Protein AF-A0A966QA38-F1 (afdb_monomer)

Sequence (176 aa):
MSTPSLAEELRQRSDDELRILFTLRPDLISPVPADISSLAARAASSPSLLRAIETLNFWQFQVLISCASLNEPFTKKDVLSATNNDAAPVIDSLISLALIYRDGKKLRLPRILRDVVGDNEKLMATLAPHPPALQGNAVKQSDVDRAAIASISDLLRWIEELLNFWSEETPIAIQS

Solvent-accessible surface area (backbone atoms only — not comparable to full-atom values): 10429 Å² total; per-residue (Å²): 132,84,76,87,44,63,38,59,38,62,69,70,51,51,73,65,56,50,51,50,25,44,70,78,39,58,71,63,54,65,70,73,56,90,45,60,60,53,39,33,55,49,54,52,29,68,75,48,42,50,56,54,56,72,72,46,52,72,67,55,47,50,54,50,51,56,52,59,73,49,71,84,73,38,40,74,68,58,48,35,72,75,69,40,79,81,45,59,69,45,53,54,52,36,37,49,67,62,60,32,43,61,54,84,89,29,36,42,64,47,72,56,54,45,59,59,45,61,68,43,53,65,52,47,74,73,60,59,84,67,77,75,77,85,86,68,82,87,74,54,66,70,59,54,52,51,52,48,52,51,55,52,53,50,51,52,50,55,50,50,53,51,52,51,48,45,68,77,44,72,51,75,89,73,74,115

pLDDT: mean 85.62, std 10.69, range [42.56, 96.69]

Structure (mmCIF, N/CA/C/O backbone):
data_AF-A0A966QA38-F1
#
_entry.id   AF-A0A966QA38-F1
#
loop_
_atom_site.group_PDB
_atom_site.id
_atom_site.type_symbol
_atom_site.label_atom_id
_atom_site.label_alt_id
_atom_site.label_comp_id
_atom_site.label_asym_id
_atom_site.label_entity_id
_atom_site.label_seq_id
_atom_site.pdbx_PDB_ins_code
_atom_site.Cartn_x
_atom_site.Cartn_y
_atom_site.Cartn_z
_atom_site.occupancy
_atom_site.B_iso_or_equiv
_atom_site.auth_seq_id
_atom_site.auth_comp_id
_atom_site.auth_asym_id
_atom_site.auth_atom_id
_atom_site.pdbx_PDB_model_num
ATOM 1 N N . MET A 1 1 ? -5.439 17.185 23.616 1.00 42.56 1 MET A N 1
ATOM 2 C CA . MET A 1 1 ? -5.061 17.082 22.191 1.00 42.56 1 MET A CA 1
ATOM 3 C C . MET A 1 1 ? -4.887 15.609 21.886 1.00 42.56 1 MET A C 1
ATOM 5 O O . MET A 1 1 ? -3.919 15.029 22.361 1.00 42.56 1 MET A O 1
ATOM 9 N N . SER A 1 2 ? -5.862 14.982 21.227 1.00 49.78 2 SER A N 1
ATOM 10 C CA . SER A 1 2 ? -5.762 13.567 20.855 1.00 49.78 2 SER A CA 1
ATOM 11 C C . SER A 1 2 ? -4.580 13.394 19.908 1.00 49.78 2 SER A C 1
ATOM 13 O O . SER A 1 2 ? -4.457 14.131 18.931 1.00 49.78 2 SER A O 1
ATOM 15 N N . THR A 1 3 ? -3.676 12.476 20.229 1.00 67.44 3 THR A N 1
ATOM 16 C CA . THR A 1 3 ? -2.582 12.116 19.333 1.00 67.44 3 THR A CA 1
ATOM 17 C C . THR A 1 3 ? -3.178 11.518 18.055 1.00 67.44 3 THR A C 1
ATOM 19 O O . THR A 1 3 ? -4.053 10.651 18.141 1.00 67.44 3 THR A O 1
ATOM 22 N N . PRO A 1 4 ? -2.761 11.978 16.863 1.00 77.88 4 PRO A N 1
ATOM 23 C CA . PRO A 1 4 ? -3.295 11.457 15.614 1.00 77.88 4 PRO A CA 1
ATOM 24 C C . PRO A 1 4 ? -2.906 9.986 15.479 1.00 77.88 4 PRO A C 1
ATOM 26 O O . PRO A 1 4 ? -1.725 9.637 15.417 1.00 77.88 4 PRO A O 1
ATOM 29 N N . SER A 1 5 ? -3.913 9.117 15.476 1.00 87.69 5 SER A N 1
ATOM 30 C CA . SER A 1 5 ? -3.747 7.666 15.475 1.00 87.69 5 SER A CA 1
ATOM 31 C C . SER A 1 5 ? -4.538 7.041 14.335 1.00 87.69 5 SER A C 1
ATOM 33 O O . SER A 1 5 ? -5.567 7.573 13.921 1.00 87.69 5 SER A O 1
ATOM 35 N N . LEU A 1 6 ? -4.084 5.877 13.870 1.00 89.19 6 LEU A N 1
ATOM 36 C CA . LEU A 1 6 ? -4.787 5.106 12.845 1.00 89.19 6 LEU A CA 1
ATOM 37 C C . LEU A 1 6 ? -6.237 4.797 13.254 1.00 89.19 6 LEU A C 1
ATOM 39 O O . LEU A 1 6 ? -7.135 4.852 12.425 1.00 89.19 6 LEU A O 1
ATOM 43 N N . ALA A 1 7 ? -6.484 4.532 14.540 1.00 92.06 7 ALA A N 1
ATOM 44 C CA . ALA A 1 7 ? -7.832 4.279 15.048 1.00 92.06 7 ALA A CA 1
ATOM 45 C C . ALA A 1 7 ? -8.765 5.488 14.890 1.00 92.06 7 ALA A C 1
ATOM 47 O O . ALA A 1 7 ? -9.957 5.312 14.663 1.00 92.06 7 ALA A O 1
ATOM 48 N N . GLU A 1 8 ? -8.237 6.708 15.010 1.00 91.00 8 GLU A N 1
ATOM 49 C CA . GLU A 1 8 ? -9.029 7.923 14.823 1.00 91.00 8 GLU A CA 1
ATOM 50 C C . GLU A 1 8 ? -9.365 8.160 13.353 1.00 91.00 8 GLU A C 1
ATOM 52 O O . GLU A 1 8 ? -10.490 8.523 13.031 1.00 91.00 8 GLU A O 1
ATOM 57 N N . GLU A 1 9 ? -8.422 7.888 12.454 1.00 92.31 9 GLU A N 1
ATOM 58 C CA . GLU A 1 9 ? -8.673 7.998 11.020 1.00 92.31 9 GLU A CA 1
ATOM 59 C C . GLU A 1 9 ? -9.684 6.953 10.537 1.00 92.31 9 GLU A C 1
ATOM 61 O O . GLU A 1 9 ? -10.635 7.304 9.842 1.00 92.31 9 GLU A O 1
ATOM 66 N N . LEU A 1 10 ? -9.556 5.698 10.984 1.00 92.19 10 LEU A N 1
ATOM 67 C CA . LEU A 1 10 ? -10.504 4.636 10.642 1.00 92.19 10 LEU A CA 1
ATOM 68 C C . LEU A 1 10 ? -11.918 4.923 11.165 1.00 92.19 10 LEU A C 1
ATOM 70 O O . LEU A 1 10 ? -12.884 4.525 10.524 1.00 92.19 10 LEU A O 1
ATOM 74 N N . ARG A 1 11 ? -12.054 5.634 12.295 1.00 92.06 11 ARG A N 1
ATOM 75 C CA . ARG A 1 11 ? -13.356 6.099 12.806 1.00 92.06 11 ARG A CA 1
ATOM 76 C C . ARG A 1 11 ? -14.009 7.153 11.911 1.00 92.06 11 ARG A C 1
ATOM 78 O O . ARG A 1 11 ? -15.225 7.294 11.950 1.00 92.06 11 ARG A O 1
ATOM 85 N N . GLN A 1 12 ? -13.213 7.913 11.164 1.00 91.75 12 GLN A N 1
ATOM 86 C CA . GLN A 1 12 ? -13.689 8.984 10.286 1.00 91.75 12 GLN A CA 1
ATOM 87 C C . GLN A 1 12 ? -13.980 8.501 8.859 1.00 91.75 12 GLN A C 1
ATOM 89 O O . GLN A 1 12 ? -14.544 9.262 8.072 1.00 91.75 12 GLN A O 1
ATOM 94 N N . ARG A 1 13 ? -13.601 7.262 8.518 1.00 92.56 13 ARG A N 1
ATOM 95 C CA . ARG A 1 13 ? -13.897 6.657 7.215 1.00 92.56 13 ARG A CA 1
ATOM 96 C C . ARG A 1 13 ? -15.382 6.365 7.056 1.00 92.56 13 ARG A C 1
ATOM 98 O O . ARG A 1 13 ? -16.065 6.033 8.022 1.00 92.56 13 ARG A O 1
ATOM 105 N N . SER A 1 14 ? -15.866 6.447 5.821 1.00 93.94 14 SER A N 1
ATOM 106 C CA . SER A 1 14 ? -17.226 6.013 5.490 1.00 93.94 14 SER A CA 1
ATOM 107 C C . SER A 1 14 ? -17.342 4.486 5.426 1.00 93.94 14 SER A C 1
ATOM 109 O O . SER A 1 14 ? -16.349 3.778 5.237 1.00 93.94 14 SER A O 1
ATOM 111 N N . ASP A 1 15 ? -18.570 3.972 5.504 1.00 94.06 15 ASP A N 1
ATOM 112 C CA . ASP A 1 15 ? -18.851 2.536 5.363 1.00 94.06 15 ASP A CA 1
ATOM 113 C C . ASP A 1 15 ? -18.335 1.969 4.029 1.00 94.06 15 ASP A C 1
ATOM 115 O O . ASP A 1 15 ? -17.823 0.850 3.980 1.00 94.06 15 ASP A O 1
ATOM 119 N N . ASP A 1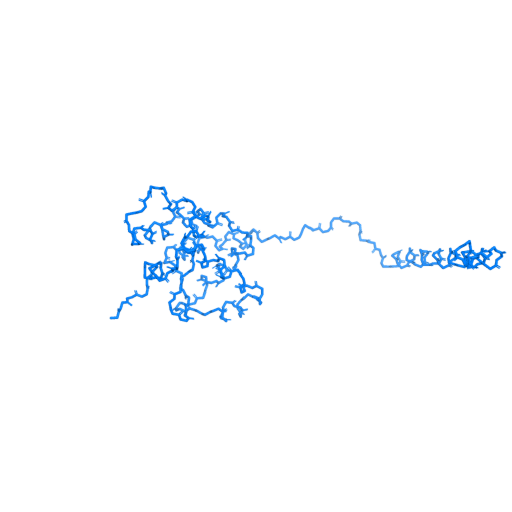 16 ? -18.394 2.755 2.950 1.00 94.94 16 ASP A N 1
ATOM 120 C CA . ASP A 1 16 ? -17.830 2.377 1.652 1.00 94.94 16 ASP A CA 1
ATOM 121 C C . ASP A 1 16 ? -16.301 2.300 1.671 1.00 94.94 16 ASP A C 1
ATOM 123 O O . ASP A 1 16 ? -15.727 1.354 1.126 1.00 94.94 16 ASP A O 1
ATOM 127 N N . GLU A 1 17 ? -15.625 3.255 2.316 1.00 93.56 17 GLU A N 1
ATOM 128 C CA . GLU A 1 17 ? -14.167 3.221 2.478 1.00 93.56 17 GLU A CA 1
ATOM 129 C C . GLU A 1 17 ? -13.732 2.017 3.332 1.00 93.56 17 GLU A C 1
ATOM 131 O O . GLU A 1 17 ? -12.726 1.374 3.022 1.00 93.56 17 GLU A O 1
ATOM 136 N N . LEU A 1 18 ? -14.501 1.661 4.367 1.00 93.69 18 LEU A N 1
ATOM 137 C CA . LEU A 1 18 ? -14.253 0.472 5.190 1.00 93.69 18 LEU A CA 1
ATOM 138 C C . LEU A 1 18 ? -14.518 -0.829 4.422 1.00 93.69 18 LEU A C 1
ATOM 140 O O . LEU A 1 18 ? -13.735 -1.776 4.514 1.00 93.69 18 LEU A O 1
ATOM 144 N N . ARG A 1 19 ? -15.574 -0.879 3.607 1.00 94.25 19 ARG A N 1
ATOM 145 C CA . ARG A 1 19 ? -15.848 -2.016 2.718 1.00 94.25 19 ARG A CA 1
ATOM 146 C C . ARG A 1 19 ? -14.711 -2.226 1.718 1.00 94.25 19 ARG A C 1
ATOM 148 O O . ARG A 1 19 ? -14.288 -3.364 1.502 1.00 94.25 19 ARG A O 1
ATOM 155 N N . ILE A 1 20 ? -14.198 -1.146 1.123 1.00 94.62 20 ILE A N 1
ATOM 156 C CA . ILE A 1 20 ? -13.034 -1.194 0.227 1.00 94.62 20 ILE A CA 1
ATOM 157 C C . ILE A 1 20 ? -11.806 -1.702 0.987 1.00 94.62 20 ILE A C 1
ATOM 159 O O . ILE A 1 20 ? -11.133 -2.607 0.494 1.00 94.62 20 ILE A O 1
ATOM 163 N N . LEU A 1 21 ? -11.554 -1.196 2.199 1.00 94.50 21 LEU A N 1
ATOM 164 C CA . LEU A 1 21 ? -10.455 -1.663 3.043 1.00 94.50 21 LEU A CA 1
ATOM 165 C C . LEU A 1 21 ? -10.525 -3.180 3.261 1.00 94.50 21 LEU A C 1
ATOM 167 O O . LEU A 1 21 ? -9.542 -3.861 3.001 1.00 94.50 21 LEU A O 1
ATOM 171 N N . PHE A 1 22 ? -11.670 -3.736 3.664 1.00 94.12 22 PHE A N 1
ATOM 172 C CA . PHE A 1 22 ? -11.796 -5.186 3.871 1.00 94.12 22 PHE A CA 1
ATOM 173 C C . PHE A 1 22 ? -11.694 -6.008 2.584 1.00 94.12 22 PHE A C 1
ATOM 175 O O . PHE A 1 22 ? -11.229 -7.144 2.623 1.00 94.12 22 PHE A O 1
ATOM 182 N N . THR A 1 23 ? -12.087 -5.436 1.444 1.00 93.62 23 THR A N 1
ATOM 183 C CA . THR A 1 23 ? -11.925 -6.084 0.133 1.00 93.62 23 THR A CA 1
ATOM 184 C C . THR A 1 23 ? -10.447 -6.191 -0.243 1.00 93.62 23 THR A C 1
ATOM 186 O O . THR A 1 23 ? -10.006 -7.227 -0.731 1.00 93.62 23 THR A O 1
ATOM 189 N N . LEU A 1 24 ? -9.674 -5.129 0.002 1.00 92.88 24 LEU A N 1
ATOM 190 C CA . LEU A 1 24 ? -8.245 -5.080 -0.308 1.00 92.88 24 LEU A CA 1
ATOM 191 C C . LEU A 1 24 ? -7.379 -5.788 0.749 1.00 92.88 24 LEU A C 1
ATOM 193 O O . LEU A 1 24 ? -6.305 -6.290 0.434 1.00 92.88 24 LEU A O 1
ATOM 197 N N . ARG A 1 25 ? -7.843 -5.835 2.001 1.00 93.56 25 ARG A N 1
ATOM 198 C CA . ARG A 1 25 ? -7.151 -6.400 3.169 1.00 93.56 25 ARG A CA 1
ATOM 199 C C . ARG A 1 25 ? -8.035 -7.432 3.887 1.00 93.56 25 ARG A C 1
ATOM 201 O O . ARG A 1 25 ? -8.516 -7.182 5.000 1.00 93.56 25 ARG A O 1
ATOM 208 N N . PRO A 1 26 ? -8.260 -8.608 3.268 1.00 91.69 26 PRO A N 1
ATOM 209 C CA . PRO A 1 26 ? -9.134 -9.644 3.818 1.00 91.69 26 PRO A CA 1
ATOM 210 C C . PRO A 1 26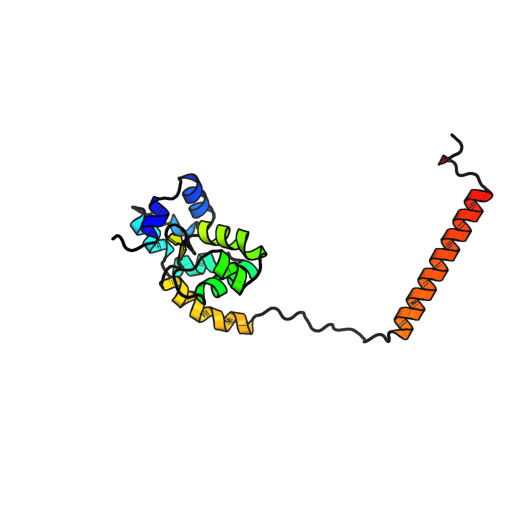 ? -8.604 -10.252 5.126 1.00 91.69 26 PRO A C 1
ATOM 212 O O . PRO A 1 26 ? -9.374 -10.793 5.914 1.00 91.69 26 PRO A O 1
ATOM 215 N N . ASP A 1 27 ? -7.308 -10.129 5.416 1.00 93.00 27 ASP A N 1
ATOM 216 C CA . ASP A 1 27 ? -6.704 -10.560 6.681 1.00 93.00 27 ASP A CA 1
ATOM 217 C C . ASP A 1 27 ? -7.232 -9.782 7.899 1.00 93.00 27 ASP A C 1
ATOM 219 O O . ASP A 1 27 ? -7.195 -10.281 9.022 1.00 93.00 27 ASP A O 1
ATOM 223 N N . LEU A 1 28 ? -7.777 -8.578 7.700 1.00 93.06 28 LEU A N 1
ATOM 224 C CA . LEU A 1 28 ? -8.299 -7.764 8.798 1.00 93.06 28 LEU A CA 1
ATOM 225 C C . LEU A 1 28 ? -9.608 -8.298 9.379 1.00 93.06 28 LEU A C 1
ATOM 227 O O . LEU A 1 28 ? -9.897 -8.030 10.549 1.00 93.06 28 LEU A O 1
ATOM 231 N N . ILE A 1 29 ? -10.369 -9.065 8.594 1.00 91.44 29 ILE A N 1
ATOM 232 C CA . ILE A 1 29 ? -11.692 -9.564 8.983 1.00 91.44 29 ILE A CA 1
ATOM 233 C C . ILE A 1 29 ? -11.636 -10.894 9.743 1.00 91.44 29 ILE A C 1
ATOM 235 O O . ILE A 1 29 ? -12.646 -11.309 10.306 1.00 91.44 29 ILE A O 1
ATOM 239 N N . SER A 1 30 ? -10.477 -11.564 9.776 1.00 86.38 30 SER A N 1
ATOM 240 C CA . SER A 1 30 ? -10.329 -12.891 10.380 1.00 86.38 30 SER A CA 1
ATOM 241 C C . SER A 1 30 ? -9.294 -12.895 11.514 1.00 86.38 30 SER A C 1
ATOM 243 O O . SER A 1 30 ? -8.095 -12.822 11.241 1.00 86.38 30 SER A O 1
ATOM 245 N N . PRO A 1 31 ? -9.715 -13.026 12.789 1.00 87.50 31 PRO A N 1
ATOM 246 C CA . PRO A 1 31 ? -11.103 -13.073 13.276 1.00 87.50 31 PRO A CA 1
ATOM 247 C C . PRO A 1 31 ? -11.791 -11.701 13.194 1.00 87.50 31 PRO A C 1
ATOM 249 O O . PRO A 1 31 ? -11.110 -10.684 13.106 1.00 87.50 31 PRO A O 1
ATOM 252 N N . VAL A 1 32 ? -13.122 -11.634 13.285 1.00 89.81 32 VAL A N 1
ATOM 253 C CA . VAL A 1 32 ? -13.843 -10.349 13.194 1.00 89.81 32 VAL A CA 1
ATOM 254 C C . VAL A 1 32 ? -13.374 -9.404 14.317 1.00 89.81 32 VAL A C 1
ATOM 256 O O . VAL A 1 32 ? -13.352 -9.812 15.481 1.00 89.81 32 VAL A O 1
ATOM 259 N N . PRO A 1 33 ? -12.923 -8.175 14.002 1.00 90.00 33 PRO A N 1
ATOM 260 C CA . PRO A 1 33 ? -12.496 -7.210 15.011 1.00 90.00 33 PRO A CA 1
ATOM 261 C C . PRO A 1 33 ? -13.686 -6.754 15.867 1.00 90.00 33 PRO A C 1
ATOM 263 O O . PRO A 1 33 ? -14.786 -6.564 15.358 1.00 90.00 33 PRO A O 1
ATOM 266 N N . ALA A 1 34 ? -13.457 -6.573 17.169 1.00 91.19 34 ALA A N 1
ATOM 267 C CA . ALA A 1 34 ? -14.507 -6.193 18.118 1.00 91.19 34 ALA A CA 1
ATOM 268 C C . ALA A 1 34 ? -14.890 -4.706 18.012 1.00 91.19 34 ALA A C 1
ATOM 270 O O . ALA A 1 34 ? -16.036 -4.336 18.244 1.00 91.19 34 ALA A O 1
ATOM 271 N N . ASP A 1 35 ? -13.921 -3.861 17.662 1.00 93.25 35 ASP A N 1
ATOM 272 C CA . ASP A 1 35 ? -14.075 -2.415 17.499 1.00 93.25 35 ASP A CA 1
ATOM 273 C C . ASP A 1 35 ? -12.993 -1.830 16.562 1.00 93.25 35 ASP A C 1
ATOM 275 O O . ASP A 1 35 ? -12.044 -2.517 16.163 1.00 93.25 35 ASP A O 1
ATOM 279 N N . ILE A 1 36 ? -13.102 -0.537 16.229 1.00 93.44 36 ILE A N 1
ATOM 280 C CA . ILE A 1 36 ? -12.141 0.168 15.360 1.00 93.44 36 ILE A CA 1
ATOM 281 C C . ILE A 1 36 ? -10.722 0.204 15.950 1.00 93.44 36 ILE A C 1
ATOM 283 O O . ILE A 1 36 ? -9.743 0.191 15.204 1.00 93.44 36 ILE A O 1
ATOM 287 N N . SER A 1 37 ? -10.572 0.212 17.275 1.00 92.94 37 SER A N 1
ATOM 288 C CA . SER A 1 37 ? -9.252 0.220 17.914 1.00 92.94 37 SER A CA 1
ATOM 289 C C . SER A 1 37 ? -8.540 -1.121 17.712 1.00 92.94 37 SER A C 1
ATOM 291 O O . SER A 1 37 ? -7.357 -1.148 17.376 1.00 92.94 37 SER A O 1
ATOM 293 N N . SER A 1 38 ? -9.266 -2.234 17.843 1.00 93.19 38 SER A N 1
ATOM 294 C CA . SER A 1 38 ? -8.775 -3.586 17.570 1.00 93.19 38 SER A CA 1
ATOM 295 C C . SER A 1 38 ? -8.463 -3.796 16.083 1.00 93.19 38 SER A C 1
ATOM 297 O O . SER A 1 38 ? -7.444 -4.406 15.751 1.00 93.19 38 SER A O 1
ATOM 299 N N . LEU A 1 39 ? -9.279 -3.220 15.190 1.00 94.12 39 LEU A N 1
ATOM 300 C CA . LEU A 1 39 ? -9.018 -3.181 13.751 1.00 94.12 39 LEU A CA 1
ATOM 301 C C . LEU A 1 39 ? -7.724 -2.416 13.447 1.00 94.12 39 LEU A C 1
ATOM 303 O O . LEU A 1 39 ? -6.868 -2.934 12.735 1.00 94.12 39 LEU A O 1
ATOM 307 N N . ALA A 1 40 ? -7.550 -1.221 14.018 1.00 93.75 40 ALA A N 1
ATOM 308 C CA . ALA A 1 40 ? -6.351 -0.407 13.839 1.00 93.75 40 ALA A CA 1
ATOM 309 C C . ALA A 1 40 ? -5.094 -1.117 14.360 1.00 93.75 40 ALA A C 1
ATOM 311 O O . ALA A 1 40 ? -4.069 -1.143 13.681 1.00 93.75 40 ALA A O 1
ATOM 312 N N . ALA A 1 41 ? -5.177 -1.732 15.544 1.00 92.31 41 ALA A N 1
ATOM 313 C CA . ALA A 1 41 ? -4.076 -2.491 16.129 1.00 92.31 41 ALA A CA 1
ATOM 314 C C . ALA A 1 41 ? -3.668 -3.673 15.239 1.00 92.31 41 ALA A C 1
ATOM 316 O O . ALA A 1 41 ? -2.480 -3.899 15.012 1.00 92.31 41 ALA A O 1
ATOM 317 N N . ARG A 1 42 ? -4.648 -4.395 14.680 1.00 93.81 42 ARG A N 1
ATOM 318 C CA . ARG A 1 42 ? -4.384 -5.479 13.730 1.00 93.81 42 ARG A CA 1
ATOM 319 C C . ARG A 1 42 ? -3.794 -4.957 12.430 1.00 93.81 42 ARG A C 1
ATOM 321 O O . ARG A 1 42 ? -2.803 -5.509 11.963 1.00 93.81 42 ARG A O 1
ATOM 328 N N . ALA A 1 43 ? -4.348 -3.878 11.886 1.00 93.06 43 ALA A N 1
ATOM 329 C CA . ALA A 1 43 ? -3.879 -3.290 10.643 1.00 93.06 43 ALA A CA 1
ATOM 330 C C . ALA A 1 43 ? -2.440 -2.772 10.727 1.00 93.06 43 ALA A C 1
ATOM 332 O O . ALA A 1 43 ? -1.714 -2.865 9.739 1.00 93.06 43 ALA A O 1
ATOM 333 N N . ALA A 1 44 ? -2.030 -2.290 11.902 1.00 92.44 44 ALA A N 1
ATOM 334 C CA . ALA A 1 44 ? -0.670 -1.852 12.192 1.00 92.44 44 ALA A CA 1
ATOM 335 C C . ALA A 1 44 ? 0.270 -2.987 12.648 1.00 92.44 44 ALA A C 1
ATOM 337 O O . ALA A 1 44 ? 1.441 -2.723 12.909 1.00 92.44 44 ALA A O 1
ATOM 338 N N . SER A 1 45 ? -0.202 -4.232 12.765 1.00 92.00 45 SER A N 1
ATOM 339 C CA . SER A 1 45 ? 0.646 -5.365 13.158 1.00 92.00 45 SER A CA 1
ATOM 340 C C . SER A 1 45 ? 1.560 -5.811 12.013 1.00 92.00 45 SER A C 1
ATOM 342 O O . SER A 1 45 ? 1.149 -5.815 10.851 1.00 92.00 45 SER A O 1
ATOM 344 N N . SER A 1 46 ? 2.786 -6.244 12.326 1.00 91.00 46 SER A N 1
ATOM 345 C CA . SER A 1 46 ? 3.762 -6.663 11.307 1.00 91.00 46 SER A CA 1
ATOM 346 C C . SER A 1 46 ? 3.240 -7.747 10.351 1.00 91.00 46 SER A C 1
ATOM 348 O O . SER A 1 46 ? 3.402 -7.566 9.146 1.00 91.00 46 SER A O 1
ATOM 350 N N . PRO A 1 47 ? 2.562 -8.826 10.807 1.00 90.12 47 PRO A N 1
ATOM 351 C CA . PRO A 1 47 ? 2.050 -9.853 9.898 1.00 90.12 47 PRO A CA 1
ATOM 352 C C . PRO A 1 47 ? 1.031 -9.306 8.896 1.00 90.12 47 PRO A C 1
ATOM 354 O O . PRO A 1 47 ? 1.059 -9.671 7.728 1.00 90.12 47 PRO A O 1
ATOM 357 N N . SER A 1 48 ? 0.151 -8.404 9.335 1.00 92.38 48 SER A N 1
ATOM 358 C CA . SER A 1 48 ? -0.851 -7.783 8.465 1.00 92.38 48 SER A CA 1
ATOM 359 C C . SER A 1 48 ? -0.200 -6.818 7.469 1.00 92.38 48 SER A C 1
ATOM 361 O O . SER A 1 48 ? -0.480 -6.865 6.270 1.00 92.38 48 SER A O 1
ATOM 363 N N . LEU A 1 49 ? 0.726 -5.972 7.939 1.00 92.19 49 LEU A N 1
ATOM 364 C CA . LEU A 1 49 ? 1.479 -5.040 7.095 1.00 92.19 49 LEU A CA 1
ATOM 365 C C . LEU A 1 49 ? 2.274 -5.762 6.003 1.00 92.19 49 LEU A C 1
ATOM 367 O O . LEU A 1 49 ? 2.206 -5.341 4.853 1.00 92.19 49 LEU A O 1
ATOM 371 N N . LEU A 1 50 ? 2.950 -6.866 6.328 1.00 90.38 50 LEU A N 1
ATOM 372 C CA . LEU A 1 50 ? 3.669 -7.676 5.340 1.00 90.38 50 LEU A CA 1
ATOM 373 C C . LEU A 1 50 ? 2.730 -8.207 4.253 1.00 90.38 50 LEU A C 1
ATOM 375 O O . LEU A 1 50 ? 3.017 -8.034 3.074 1.00 90.38 50 LEU A O 1
ATOM 379 N N . ARG A 1 51 ? 1.562 -8.744 4.630 1.00 90.19 51 ARG A N 1
ATOM 380 C CA . ARG A 1 51 ? 0.569 -9.209 3.648 1.00 90.19 51 ARG A CA 1
ATOM 381 C C . ARG A 1 51 ? 0.032 -8.083 2.767 1.00 90.19 51 ARG A C 1
ATOM 383 O O . ARG A 1 51 ? -0.174 -8.305 1.583 1.00 90.19 51 ARG A O 1
ATOM 390 N N . ALA A 1 52 ? -0.175 -6.876 3.305 1.00 91.94 52 ALA A N 1
ATOM 391 C CA . ALA A 1 52 ? -0.501 -5.716 2.463 1.00 91.94 52 ALA A CA 1
ATOM 392 C C . ALA A 1 52 ? 0.614 -5.430 1.462 1.00 91.94 52 ALA A C 1
ATOM 394 O O . ALA A 1 52 ? 0.338 -5.226 0.284 1.00 91.94 52 ALA A O 1
ATOM 395 N N . ILE A 1 53 ? 1.856 -5.372 1.941 1.00 90.94 53 ILE A N 1
ATOM 396 C CA . ILE A 1 53 ? 3.018 -5.043 1.119 1.00 90.94 53 ILE A CA 1
ATOM 397 C C . ILE A 1 53 ? 3.167 -6.055 -0.024 1.00 90.94 53 ILE A C 1
ATOM 399 O O . ILE A 1 53 ? 3.404 -5.643 -1.152 1.00 90.94 53 ILE A O 1
ATOM 403 N N . GLU A 1 54 ? 2.939 -7.346 0.231 1.00 88.56 54 GLU A N 1
ATOM 404 C CA . GLU A 1 54 ? 2.964 -8.408 -0.789 1.00 88.56 54 GLU A CA 1
ATOM 405 C C . GLU A 1 54 ? 1.943 -8.205 -1.921 1.00 88.56 54 GLU A C 1
ATOM 407 O O . GLU A 1 54 ? 2.154 -8.694 -3.029 1.00 88.56 54 GLU A O 1
ATOM 412 N N . THR A 1 55 ? 0.844 -7.484 -1.674 1.00 89.75 55 THR A N 1
ATOM 413 C CA . THR A 1 55 ? -0.158 -7.181 -2.714 1.00 89.75 55 THR A CA 1
ATOM 414 C C . THR A 1 55 ? 0.206 -5.978 -3.582 1.00 89.75 55 THR A C 1
ATOM 416 O O . THR A 1 55 ? -0.433 -5.754 -4.612 1.00 89.75 55 THR A O 1
ATOM 419 N N . LEU A 1 56 ? 1.210 -5.192 -3.184 1.00 91.06 56 LEU A N 1
ATOM 420 C CA . LEU A 1 56 ? 1.624 -4.002 -3.917 1.00 91.06 56 LEU A CA 1
ATOM 421 C C . LEU A 1 56 ? 2.445 -4.377 -5.148 1.00 91.06 56 LEU A C 1
ATOM 423 O O . LEU A 1 56 ? 3.307 -5.253 -5.113 1.00 91.06 56 LEU A O 1
ATOM 427 N N . ASN A 1 57 ? 2.236 -3.640 -6.236 1.00 90.50 57 ASN A N 1
ATOM 428 C CA . ASN A 1 57 ? 3.166 -3.690 -7.356 1.00 90.50 57 ASN A CA 1
ATOM 429 C C . ASN A 1 57 ? 4.469 -2.934 -7.030 1.00 90.50 57 ASN A C 1
ATOM 431 O O . ASN A 1 57 ? 4.549 -2.163 -6.070 1.00 90.50 57 ASN A O 1
ATOM 435 N N . PHE A 1 58 ? 5.488 -3.123 -7.870 1.00 86.94 58 PHE A N 1
ATOM 436 C CA . PHE A 1 58 ? 6.807 -2.518 -7.671 1.00 86.94 58 PHE A CA 1
ATOM 437 C C . PHE A 1 58 ? 6.753 -0.988 -7.526 1.00 86.94 58 PHE A C 1
ATOM 439 O O . PHE A 1 58 ? 7.364 -0.435 -6.616 1.00 86.94 58 PHE A O 1
ATOM 446 N N . TRP A 1 59 ? 5.976 -0.302 -8.373 1.00 89.75 59 TRP A N 1
ATOM 447 C CA . TRP A 1 59 ? 5.838 1.156 -8.316 1.00 89.75 59 TRP A CA 1
ATOM 448 C C . TRP A 1 59 ? 5.143 1.629 -7.031 1.00 89.75 59 TRP A C 1
ATOM 450 O O . TRP A 1 59 ? 5.604 2.558 -6.374 1.00 89.75 59 TRP A O 1
ATOM 460 N N . GLN A 1 60 ? 4.062 0.963 -6.624 1.00 91.81 60 GLN A N 1
ATOM 461 C CA . GLN A 1 60 ? 3.347 1.264 -5.383 1.00 91.81 60 GLN A CA 1
ATOM 462 C C . GLN A 1 60 ? 4.244 1.082 -4.157 1.00 91.81 60 GLN A C 1
ATOM 464 O O . GLN A 1 60 ? 4.218 1.905 -3.241 1.00 91.81 60 GLN A O 1
ATOM 469 N N . PHE A 1 61 ? 5.064 0.031 -4.159 1.00 90.19 61 PHE A N 1
ATOM 470 C CA . PHE A 1 61 ? 6.031 -0.221 -3.101 1.00 90.19 61 PHE A CA 1
ATOM 471 C C . PHE A 1 61 ? 7.163 0.820 -3.078 1.00 90.19 61 PHE A C 1
ATOM 473 O O . PHE A 1 61 ? 7.519 1.305 -2.004 1.00 90.19 61 PHE A O 1
ATOM 480 N N . GLN A 1 62 ? 7.667 1.249 -4.242 1.00 88.50 62 GLN A N 1
ATOM 481 C CA . GLN A 1 62 ? 8.634 2.350 -4.338 1.00 88.50 62 GLN A CA 1
ATOM 482 C C . GLN A 1 62 ? 8.096 3.646 -3.727 1.00 88.50 62 GLN A C 1
ATOM 484 O O . GLN A 1 62 ? 8.767 4.255 -2.895 1.00 88.50 62 GLN A O 1
ATOM 489 N N . V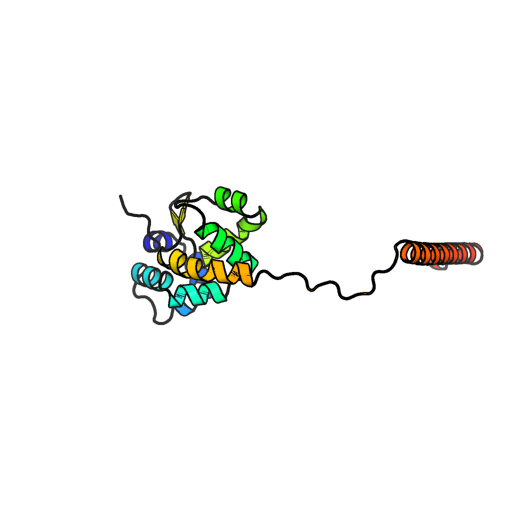AL A 1 63 ? 6.866 4.036 -4.076 1.00 90.56 63 VAL A N 1
ATOM 490 C CA . VAL A 1 63 ? 6.217 5.225 -3.500 1.00 90.56 63 VAL A CA 1
ATOM 491 C C . VAL A 1 63 ? 6.060 5.086 -1.983 1.00 90.56 63 VAL A C 1
ATOM 493 O O . VAL A 1 63 ? 6.252 6.063 -1.258 1.00 90.56 63 VAL A O 1
ATOM 496 N N . LEU A 1 64 ? 5.761 3.885 -1.475 1.00 90.50 64 LEU A N 1
ATOM 497 C CA . LEU A 1 64 ? 5.671 3.627 -0.036 1.00 90.50 64 LEU A CA 1
ATOM 498 C C . LEU A 1 64 ? 7.019 3.825 0.678 1.00 90.50 64 LEU A C 1
ATOM 500 O O . LEU A 1 64 ? 7.057 4.456 1.735 1.00 90.50 64 LEU A O 1
ATOM 504 N N . ILE A 1 65 ? 8.122 3.342 0.099 1.00 87.62 65 ILE A N 1
ATOM 505 C CA . ILE A 1 65 ? 9.479 3.561 0.628 1.00 87.62 65 ILE A CA 1
ATOM 506 C C . ILE A 1 65 ? 9.829 5.048 0.620 1.00 87.62 65 ILE A C 1
ATOM 508 O O . ILE A 1 65 ? 10.308 5.574 1.625 1.00 87.62 65 ILE A O 1
ATOM 512 N N . SER A 1 66 ? 9.531 5.757 -0.471 1.00 87.56 66 SER A N 1
ATOM 513 C CA . SER A 1 66 ? 9.738 7.205 -0.537 1.00 87.56 66 SER A CA 1
ATOM 514 C C . SER A 1 66 ? 8.961 7.930 0.562 1.00 87.56 66 SER A C 1
ATOM 516 O O . SER A 1 66 ? 9.519 8.800 1.223 1.00 87.56 66 SER A O 1
ATOM 518 N N . CYS A 1 67 ? 7.716 7.527 0.843 1.00 88.62 67 CYS A N 1
ATOM 519 C CA . CYS A 1 67 ? 6.960 8.049 1.985 1.00 88.62 67 CYS A CA 1
ATOM 520 C C . CYS A 1 67 ? 7.655 7.761 3.329 1.00 88.62 67 CYS A C 1
ATOM 522 O O . CYS A 1 67 ? 7.659 8.623 4.207 1.00 88.62 67 CYS A O 1
ATOM 524 N N . ALA A 1 68 ? 8.230 6.567 3.510 1.00 88.06 68 ALA A N 1
ATOM 525 C CA . ALA A 1 68 ? 8.917 6.172 4.743 1.00 88.06 68 ALA A CA 1
ATOM 526 C C . ALA A 1 68 ? 10.221 6.948 4.984 1.00 88.06 68 ALA A C 1
ATOM 528 O O . ALA A 1 68 ? 10.555 7.229 6.138 1.00 88.06 68 ALA A O 1
ATOM 529 N N . SER A 1 69 ? 10.903 7.348 3.908 1.00 85.38 69 SER A N 1
ATOM 530 C CA . SER A 1 69 ? 12.104 8.190 3.945 1.00 85.38 69 SER A CA 1
ATOM 531 C C . SER A 1 69 ? 11.804 9.638 4.372 1.00 85.38 69 SER A C 1
ATOM 533 O O . SER A 1 69 ? 12.655 10.317 4.948 1.00 85.38 69 SER A O 1
ATOM 535 N N . LEU A 1 70 ? 10.574 10.120 4.154 1.00 86.75 70 LEU A N 1
ATOM 536 C CA . LEU A 1 70 ? 10.172 11.470 4.546 1.00 86.75 70 LEU A CA 1
ATOM 537 C C . LEU A 1 70 ? 9.960 11.603 6.063 1.00 86.75 70 LEU A C 1
ATOM 539 O O . LEU A 1 70 ? 9.425 10.718 6.752 1.00 86.75 70 LEU A O 1
ATOM 543 N N . ASN A 1 71 ? 10.333 12.775 6.583 1.00 83.25 71 ASN A N 1
ATOM 544 C CA . ASN A 1 71 ? 10.088 13.122 7.976 1.00 83.25 71 ASN A CA 1
ATOM 545 C C . ASN A 1 71 ? 8.592 13.379 8.216 1.00 83.25 71 ASN A C 1
ATOM 547 O O . ASN A 1 71 ? 7.905 14.006 7.410 1.00 83.25 71 ASN A O 1
ATOM 551 N N . GLU A 1 72 ? 8.079 12.887 9.339 1.00 82.06 72 GLU A N 1
ATOM 552 C CA . GLU A 1 72 ? 6.652 12.930 9.648 1.00 82.06 72 GLU A CA 1
ATOM 553 C C . GLU A 1 72 ? 6.268 14.193 10.433 1.00 82.06 72 GLU A C 1
ATOM 555 O O . GLU A 1 72 ? 6.980 14.571 11.367 1.00 82.06 72 GLU A O 1
ATOM 560 N N . PRO A 1 73 ? 5.099 14.807 10.173 1.00 85.25 73 PRO A N 1
ATOM 561 C CA . PRO A 1 73 ? 4.105 14.492 9.138 1.00 85.25 73 PRO A CA 1
ATOM 562 C C . PRO A 1 73 ? 4.424 15.106 7.763 1.00 85.25 73 PRO A C 1
ATOM 564 O O . PRO A 1 73 ? 4.874 16.248 7.694 1.00 85.25 73 PRO A O 1
ATOM 567 N N . PHE A 1 74 ? 4.087 14.393 6.683 1.00 88.50 74 PHE A N 1
ATOM 568 C CA . PHE A 1 74 ? 4.320 14.820 5.294 1.00 88.50 74 PHE A CA 1
ATOM 569 C C . PHE A 1 74 ? 3.004 15.095 4.549 1.00 88.50 74 PHE A C 1
ATOM 571 O O . PHE A 1 74 ? 1.915 14.760 5.015 1.00 88.50 74 PHE A O 1
ATOM 578 N N . THR A 1 75 ? 3.073 15.741 3.390 1.00 89.56 75 THR A N 1
ATOM 579 C CA . THR A 1 75 ? 1.923 16.024 2.521 1.00 89.56 75 THR A CA 1
ATOM 580 C C . THR A 1 75 ? 2.036 15.283 1.193 1.00 89.56 75 THR A C 1
ATOM 582 O O . THR A 1 75 ? 3.118 14.857 0.796 1.00 89.56 75 THR A O 1
ATOM 585 N N . LYS A 1 76 ? 0.922 15.175 0.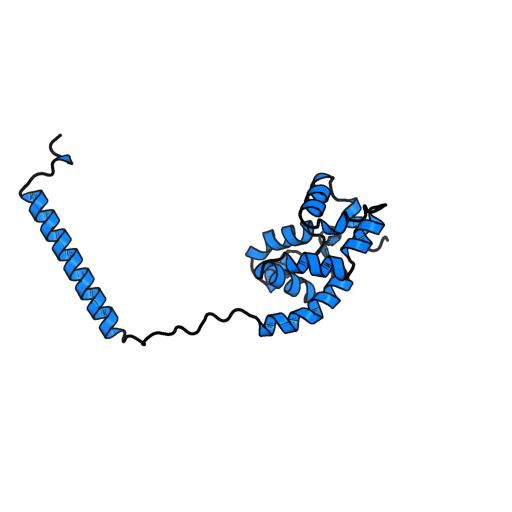449 1.00 86.75 76 LYS A N 1
ATOM 586 C CA . LYS A 1 76 ? 0.945 14.618 -0.917 1.00 86.75 76 LYS A CA 1
ATOM 587 C C . LYS A 1 76 ? 1.985 15.323 -1.798 1.00 86.75 76 LYS A C 1
ATOM 589 O O . LYS A 1 76 ? 2.659 14.669 -2.578 1.00 86.75 76 LYS A O 1
ATOM 594 N N . LYS A 1 77 ? 2.155 16.641 -1.638 1.00 87.19 77 LYS A N 1
ATOM 595 C CA . LYS A 1 77 ? 3.119 17.433 -2.416 1.00 87.19 77 LYS A CA 1
ATOM 596 C C . LYS A 1 77 ? 4.569 17.040 -2.133 1.00 87.19 77 LYS A C 1
ATOM 598 O O . LYS A 1 77 ? 5.370 17.015 -3.063 1.00 87.19 77 LYS A O 1
ATOM 603 N N . ASP A 1 78 ? 4.885 16.694 -0.889 1.00 86.94 78 ASP A N 1
ATOM 604 C CA . ASP A 1 78 ? 6.240 16.291 -0.499 1.00 86.94 78 ASP A CA 1
ATOM 605 C C . ASP A 1 78 ? 6.605 14.947 -1.144 1.00 86.94 78 ASP A C 1
ATOM 607 O O . ASP A 1 78 ? 7.700 14.790 -1.677 1.00 86.94 78 ASP A O 1
ATOM 611 N N . VAL A 1 79 ? 5.646 14.014 -1.199 1.00 85.19 79 VAL A N 1
ATOM 612 C CA . VAL A 1 79 ? 5.815 12.723 -1.889 1.00 85.19 79 VAL A CA 1
ATOM 613 C C . VAL A 1 79 ? 6.001 12.921 -3.394 1.00 85.19 79 VAL A C 1
ATOM 615 O O . VAL A 1 79 ? 6.930 12.361 -3.971 1.00 85.19 79 VAL A O 1
ATOM 618 N N . LEU A 1 80 ? 5.173 13.763 -4.025 1.00 87.12 80 LEU A N 1
ATOM 619 C CA . LEU A 1 80 ? 5.285 14.068 -5.460 1.00 87.12 80 LEU A CA 1
ATOM 620 C C . LEU A 1 80 ? 6.633 14.714 -5.806 1.00 87.12 80 LEU A C 1
ATOM 622 O O . LEU A 1 80 ? 7.178 14.445 -6.871 1.00 87.12 80 LEU A O 1
ATOM 626 N N . SER A 1 81 ? 7.182 15.525 -4.896 1.00 85.38 81 SER A N 1
ATOM 627 C CA . SER A 1 81 ? 8.499 16.153 -5.060 1.00 85.38 81 SER A CA 1
ATOM 628 C C . SER A 1 81 ? 9.649 15.148 -4.928 1.00 85.38 81 SER A C 1
ATOM 630 O O . SER A 1 81 ? 10.695 15.340 -5.537 1.00 85.38 81 SER A O 1
ATOM 632 N N . ALA A 1 82 ? 9.464 14.086 -4.138 1.00 82.50 82 ALA A N 1
ATOM 633 C CA . ALA A 1 82 ? 10.460 13.037 -3.920 1.00 82.50 82 ALA A CA 1
ATOM 634 C C . ALA A 1 82 ? 10.425 11.914 -4.975 1.00 82.50 82 ALA A C 1
ATOM 636 O O . ALA A 1 82 ? 11.429 11.233 -5.167 1.00 82.50 82 ALA A O 1
ATOM 637 N N . THR A 1 83 ? 9.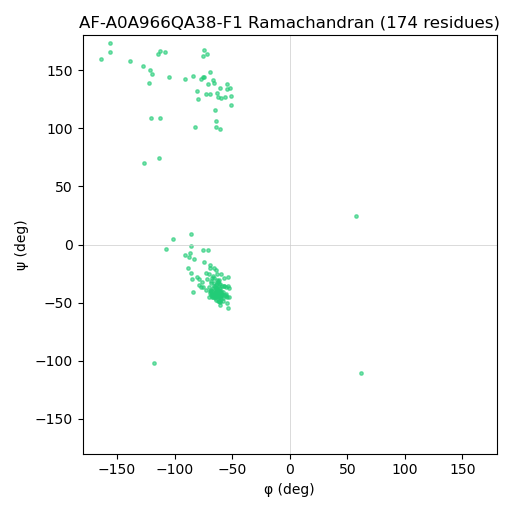281 11.699 -5.634 1.00 82.19 83 THR A N 1
ATOM 638 C CA . THR A 1 83 ? 9.104 10.679 -6.686 1.00 82.19 83 THR A CA 1
ATOM 639 C C . THR A 1 83 ? 8.740 11.321 -8.024 1.00 82.19 83 THR A C 1
ATOM 641 O O . THR A 1 83 ? 9.620 11.815 -8.720 1.00 82.19 83 THR A O 1
ATOM 644 N N . ASN A 1 84 ? 7.463 11.288 -8.414 1.00 84.88 84 ASN A N 1
ATOM 645 C CA . ASN A 1 84 ? 6.968 11.799 -9.689 1.00 84.88 84 ASN A CA 1
ATOM 646 C C . ASN A 1 84 ? 5.471 12.143 -9.571 1.00 84.88 84 ASN A C 1
ATOM 648 O O . ASN A 1 84 ? 4.805 11.691 -8.636 1.00 84.88 84 ASN A O 1
ATOM 652 N N . ASN A 1 85 ? 4.916 12.894 -10.527 1.00 84.25 85 ASN A N 1
ATOM 653 C CA . ASN A 1 85 ? 3.518 13.347 -10.472 1.00 84.25 85 ASN A CA 1
ATOM 654 C C . ASN A 1 85 ? 2.497 12.184 -10.512 1.00 84.25 85 ASN A C 1
ATOM 656 O O . ASN A 1 85 ? 1.405 12.277 -9.952 1.00 84.25 85 ASN A O 1
ATOM 660 N N . ASP A 1 86 ? 2.894 11.047 -11.088 1.00 85.38 86 ASP A N 1
ATOM 661 C CA . ASP A 1 86 ? 2.090 9.819 -11.174 1.00 85.38 86 ASP A CA 1
ATOM 662 C C . ASP A 1 86 ? 1.906 9.099 -9.824 1.00 85.38 86 ASP A C 1
ATOM 664 O O . ASP A 1 86 ? 1.166 8.117 -9.729 1.00 85.38 86 ASP A O 1
ATOM 668 N N . ALA A 1 87 ? 2.550 9.570 -8.749 1.00 87.88 87 ALA A N 1
ATOM 669 C CA . ALA A 1 87 ? 2.378 9.007 -7.410 1.00 87.88 87 ALA A CA 1
ATOM 670 C C . ALA A 1 87 ? 1.037 9.401 -6.758 1.00 87.88 87 ALA A C 1
ATOM 672 O O . ALA A 1 87 ? 0.617 8.761 -5.796 1.00 87.88 87 ALA A O 1
ATOM 673 N N . ALA A 1 88 ? 0.325 10.412 -7.272 1.00 89.00 88 ALA A N 1
ATOM 674 C CA . ALA A 1 88 ? -0.956 10.858 -6.716 1.00 89.00 88 ALA A CA 1
ATOM 675 C C . ALA A 1 88 ? -2.008 9.729 -6.562 1.00 89.00 88 ALA A C 1
ATOM 677 O O . ALA A 1 88 ? -2.465 9.519 -5.434 1.00 89.00 88 ALA A O 1
ATOM 678 N N . PRO A 1 89 ? -2.357 8.953 -7.614 1.00 91.31 89 PRO A N 1
ATOM 679 C CA . PRO A 1 89 ? -3.302 7.834 -7.492 1.00 91.31 89 PRO A CA 1
ATOM 680 C C . PRO A 1 89 ? -2.778 6.690 -6.610 1.00 91.31 89 PRO A C 1
ATOM 682 O O . PRO A 1 89 ? -3.552 5.976 -5.966 1.00 91.31 89 PRO A O 1
ATOM 685 N N . VAL A 1 90 ? -1.455 6.518 -6.548 1.00 93.00 90 VAL A N 1
ATOM 686 C CA . VAL A 1 90 ? -0.818 5.510 -5.694 1.00 93.00 90 VAL A CA 1
ATOM 687 C C . VAL A 1 90 ? -0.992 5.863 -4.222 1.00 93.00 90 VAL A C 1
ATOM 689 O O . VAL A 1 90 ? -1.359 4.996 -3.436 1.00 93.00 90 VAL A O 1
ATOM 692 N N . ILE A 1 91 ? -0.807 7.130 -3.846 1.00 91.88 91 ILE A N 1
ATOM 693 C CA . ILE A 1 91 ? -1.012 7.586 -2.466 1.00 91.88 91 ILE A CA 1
ATOM 694 C C . ILE A 1 91 ? -2.454 7.322 -2.024 1.00 91.88 91 ILE A C 1
ATOM 696 O O . ILE A 1 91 ? -2.670 6.850 -0.910 1.00 91.88 91 ILE A O 1
ATOM 700 N N . ASP A 1 92 ? -3.438 7.574 -2.889 1.00 92.31 92 ASP A N 1
ATOM 701 C CA . ASP A 1 92 ? -4.839 7.286 -2.572 1.00 92.31 92 ASP A CA 1
ATOM 702 C C . ASP A 1 92 ? -5.088 5.783 -2.383 1.00 92.31 92 ASP A C 1
ATOM 704 O O . ASP A 1 92 ? -5.745 5.391 -1.420 1.00 92.31 92 ASP A O 1
ATOM 708 N N . SER A 1 93 ? -4.462 4.938 -3.204 1.00 92.94 93 SER A N 1
ATOM 709 C CA . SER A 1 93 ? -4.516 3.477 -3.048 1.00 92.94 93 SER A CA 1
ATOM 710 C C . SER A 1 93 ? -3.878 3.003 -1.730 1.00 92.94 93 SER A C 1
ATOM 712 O O . SER A 1 93 ? -4.436 2.155 -1.032 1.00 92.94 93 SER A O 1
ATOM 714 N N . LEU A 1 94 ? -2.734 3.580 -1.342 1.00 92.88 94 LEU A N 1
ATOM 715 C CA . LEU A 1 94 ? -2.055 3.279 -0.074 1.00 92.88 94 LEU A CA 1
ATOM 716 C C . LEU A 1 94 ? -2.879 3.725 1.144 1.00 92.88 94 LEU A C 1
ATOM 718 O O . LEU A 1 94 ? -2.857 3.060 2.184 1.00 92.88 94 LEU A O 1
ATOM 722 N N . ILE A 1 95 ? -3.639 4.818 1.013 1.00 93.62 95 ILE A N 1
ATOM 723 C CA . ILE A 1 95 ? -4.609 5.240 2.028 1.00 93.62 95 ILE A CA 1
ATOM 724 C C . ILE A 1 95 ? -5.764 4.238 2.105 1.00 93.62 95 ILE A C 1
ATOM 726 O O . ILE A 1 95 ? -6.123 3.813 3.205 1.00 93.62 95 ILE A O 1
ATOM 730 N N . SER A 1 96 ? -6.320 3.798 0.974 1.00 93.75 96 SER A N 1
ATOM 731 C CA . SER A 1 96 ? -7.380 2.780 0.954 1.00 93.75 96 SER A CA 1
AT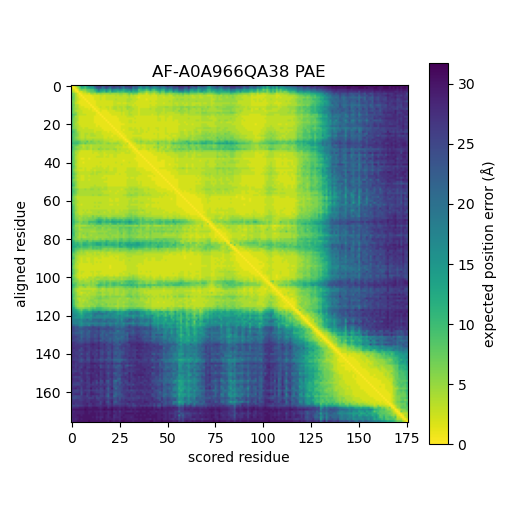OM 732 C C . SER A 1 96 ? -6.956 1.477 1.640 1.00 93.75 96 SER A C 1
ATOM 734 O O . SER A 1 96 ? -7.759 0.896 2.362 1.00 93.75 96 SER A O 1
ATOM 736 N N . LEU A 1 97 ? -5.686 1.078 1.514 1.00 93.31 97 LEU A N 1
ATOM 737 C CA . LEU A 1 97 ? -5.087 -0.080 2.198 1.00 93.31 97 LEU A CA 1
ATOM 738 C C . LEU A 1 97 ? -4.781 0.133 3.693 1.00 93.31 97 LEU A C 1
ATOM 740 O O . LEU A 1 97 ? -4.332 -0.798 4.360 1.00 93.31 97 LEU A O 1
ATOM 744 N N . ALA A 1 98 ? -4.988 1.344 4.221 1.00 92.88 98 ALA A N 1
ATOM 745 C CA . ALA A 1 98 ? -4.608 1.749 5.578 1.00 92.88 98 ALA A CA 1
ATOM 746 C C . ALA A 1 98 ? -3.099 1.599 5.883 1.00 92.88 98 ALA A C 1
ATOM 748 O O . ALA A 1 98 ? -2.697 1.493 7.043 1.00 92.88 98 ALA A O 1
ATOM 749 N N . LEU A 1 99 ? -2.252 1.627 4.846 1.00 92.06 99 LEU A N 1
ATOM 750 C CA . LEU A 1 99 ? -0.793 1.708 4.986 1.00 92.06 99 LEU A CA 1
ATOM 751 C C . LEU A 1 99 ? -0.336 3.139 5.284 1.00 92.06 99 LEU A C 1
ATOM 753 O O . LEU A 1 99 ? 0.660 3.348 5.967 1.00 92.06 99 LEU A O 1
ATOM 757 N N . ILE A 1 100 ? -1.085 4.125 4.796 1.00 92.06 100 ILE A N 1
ATOM 758 C CA . ILE A 1 100 ? -0.922 5.543 5.112 1.00 92.06 100 ILE A CA 1
ATOM 759 C C . ILE A 1 100 ? -2.249 6.029 5.684 1.00 92.06 100 ILE A C 1
ATOM 761 O O . ILE A 1 100 ? -3.309 5.674 5.169 1.00 92.06 100 ILE A O 1
ATOM 765 N N . TYR A 1 101 ? -2.210 6.853 6.727 1.00 90.69 101 TYR A N 1
ATOM 766 C CA . TYR A 1 101 ? -3.421 7.438 7.298 1.00 90.69 101 TYR A CA 1
ATOM 767 C C . TYR A 1 101 ? -3.386 8.964 7.284 1.00 90.69 101 TYR A C 1
ATOM 769 O O . TYR A 1 101 ? -2.328 9.601 7.323 1.00 90.69 101 TYR A O 1
ATOM 777 N N . ARG A 1 102 ? -4.584 9.539 7.181 1.00 90.12 102 ARG A N 1
ATOM 778 C CA . ARG A 1 102 ? -4.842 10.978 7.152 1.00 90.12 102 ARG A CA 1
ATOM 779 C C . ARG A 1 102 ? -4.805 11.544 8.577 1.00 90.12 102 ARG A C 1
ATOM 781 O O . ARG A 1 102 ? -5.527 11.100 9.461 1.00 90.12 102 ARG A O 1
ATOM 788 N N . ASP A 1 103 ? -3.977 12.561 8.776 1.00 86.69 103 ASP A N 1
ATOM 789 C CA . ASP A 1 103 ? -3.918 13.423 9.960 1.00 86.69 103 ASP A CA 1
ATOM 790 C C . ASP A 1 103 ? -4.359 14.834 9.531 1.00 86.69 103 ASP A C 1
ATOM 792 O O . ASP A 1 103 ? -3.555 15.733 9.249 1.00 86.69 103 ASP A O 1
ATOM 796 N N . GLY A 1 104 ? -5.670 14.985 9.314 1.00 83.12 104 GLY A N 1
ATOM 797 C CA . GLY A 1 104 ? -6.258 16.174 8.698 1.00 83.12 104 GLY A CA 1
ATOM 798 C C . GLY A 1 104 ? -5.757 16.390 7.265 1.00 83.12 104 GLY A C 1
ATOM 799 O O . GLY A 1 104 ? -6.091 15.633 6.358 1.00 83.12 104 GLY A O 1
ATOM 800 N N . LYS A 1 105 ? -4.955 17.442 7.045 1.00 78.25 105 LYS A N 1
ATOM 801 C CA . LYS A 1 105 ? -4.336 17.743 5.733 1.00 78.25 105 LYS A CA 1
ATOM 802 C C . LYS A 1 105 ? -2.998 17.034 5.507 1.00 78.25 105 LYS A C 1
ATOM 804 O O . LYS A 1 105 ? -2.431 17.146 4.420 1.00 78.25 105 LYS A O 1
ATOM 809 N N . LYS A 1 106 ? -2.462 16.372 6.532 1.00 88.44 106 LYS A N 1
ATOM 810 C CA . LYS A 1 106 ? -1.165 15.702 6.481 1.00 88.44 106 LYS A CA 1
ATOM 811 C C . LYS A 1 106 ? -1.343 14.188 6.469 1.00 88.44 106 LYS A C 1
ATOM 813 O O . LYS A 1 106 ? -2.425 13.677 6.741 1.00 88.44 106 LYS A O 1
ATOM 818 N N . LEU A 1 107 ? -0.278 13.484 6.126 1.00 90.00 107 LEU A N 1
ATOM 819 C CA . LEU A 1 107 ? -0.214 12.034 6.046 1.00 90.00 107 LEU A CA 1
ATOM 820 C C . LEU A 1 107 ? 0.846 11.516 7.016 1.00 90.00 107 LEU A C 1
ATOM 822 O O . LEU A 1 107 ? 1.858 12.180 7.274 1.00 90.00 107 LEU A O 1
ATOM 826 N N . ARG A 1 108 ? 0.584 10.331 7.565 1.00 90.94 108 ARG A N 1
ATOM 827 C CA . ARG A 1 108 ? 1.485 9.624 8.477 1.00 90.94 108 ARG A CA 1
ATOM 828 C C . ARG A 1 108 ? 1.511 8.137 8.164 1.00 90.94 108 ARG A C 1
ATOM 830 O O . ARG A 1 108 ? 0.567 7.597 7.583 1.00 90.94 108 ARG A O 1
ATOM 837 N N . LEU A 1 109 ? 2.587 7.484 8.585 1.00 90.25 109 LEU A N 1
ATOM 838 C CA . LEU A 1 109 ? 2.756 6.043 8.477 1.00 90.25 109 LEU A CA 1
ATOM 839 C C . LEU A 1 109 ? 2.562 5.407 9.858 1.00 90.25 109 LEU A C 1
ATOM 841 O O . LEU A 1 109 ? 2.979 5.979 10.869 1.00 90.25 109 LEU A O 1
ATOM 845 N N . PRO A 1 110 ? 1.964 4.207 9.948 1.00 88.25 110 PRO A N 1
ATOM 846 C CA . PRO A 1 110 ? 2.041 3.407 11.159 1.00 88.25 110 PRO A CA 1
ATOM 847 C C . PRO A 1 110 ? 3.508 3.196 11.547 1.00 88.25 110 PRO A C 1
ATOM 849 O O . PRO A 1 110 ? 4.330 2.836 10.708 1.00 88.25 110 PRO A O 1
ATOM 852 N N . ARG A 1 111 ? 3.853 3.389 12.823 1.00 84.38 111 ARG A N 1
ATOM 853 C CA . ARG A 1 111 ? 5.248 3.307 13.292 1.00 84.38 111 ARG A CA 1
ATOM 854 C C . ARG A 1 111 ? 5.936 1.996 12.891 1.00 84.38 111 ARG A C 1
ATOM 856 O O . ARG A 1 111 ? 7.033 2.029 12.357 1.00 84.38 111 ARG A O 1
ATOM 863 N N . ILE A 1 112 ? 5.241 0.873 13.078 1.00 86.50 112 ILE A N 1
ATOM 864 C CA . ILE A 1 112 ? 5.734 -0.472 12.740 1.00 86.50 112 ILE A CA 1
ATOM 865 C C . ILE A 1 112 ? 5.998 -0.609 11.234 1.00 86.50 112 ILE A C 1
ATOM 867 O O . ILE A 1 112 ? 6.910 -1.321 10.831 1.00 86.50 112 ILE A O 1
ATOM 871 N N . LEU A 1 113 ? 5.240 0.097 10.389 1.00 87.06 113 LEU A N 1
ATOM 872 C CA . LEU A 1 113 ? 5.445 0.057 8.944 1.00 87.06 113 LEU A CA 1
ATOM 873 C C . LEU A 1 113 ? 6.796 0.657 8.550 1.00 87.06 113 LEU A C 1
ATOM 875 O O . LEU A 1 113 ? 7.429 0.133 7.643 1.00 87.06 113 LEU A O 1
ATOM 879 N N . ARG A 1 114 ? 7.268 1.704 9.240 1.00 83.88 114 ARG A N 1
ATOM 880 C CA . ARG A 1 114 ? 8.611 2.257 8.992 1.00 83.88 114 ARG A CA 1
ATOM 881 C C . ARG A 1 114 ? 9.700 1.240 9.309 1.00 83.88 114 ARG A C 1
ATOM 883 O O . ARG A 1 114 ? 10.621 1.102 8.516 1.00 83.88 114 ARG A O 1
ATOM 890 N N . ASP A 1 115 ? 9.560 0.515 10.415 1.00 84.56 115 ASP A N 1
ATOM 891 C CA . ASP A 1 115 ? 10.524 -0.515 10.810 1.00 84.56 115 ASP A CA 1
ATOM 892 C C . ASP A 1 115 ? 10.541 -1.657 9.777 1.00 84.56 115 ASP A C 1
ATOM 894 O O . ASP A 1 115 ? 11.593 -2.015 9.256 1.00 84.56 115 ASP A O 1
ATOM 898 N N . VAL A 1 116 ? 9.358 -2.148 9.381 1.00 84.38 116 VAL A N 1
ATOM 899 C CA . VAL A 1 116 ? 9.213 -3.197 8.356 1.00 84.38 116 VAL A CA 1
ATOM 900 C C . VAL A 1 116 ? 9.773 -2.746 7.003 1.00 84.38 116 VAL A C 1
ATOM 902 O O . VAL A 1 116 ? 10.425 -3.524 6.313 1.00 84.38 116 VAL A O 1
ATOM 905 N N . VAL A 1 117 ? 9.525 -1.504 6.588 1.00 83.19 117 VAL A N 1
ATOM 906 C CA . VAL A 1 117 ? 9.993 -0.991 5.293 1.00 83.19 117 VAL A CA 1
ATOM 907 C C . VAL A 1 117 ? 11.492 -0.686 5.313 1.00 83.19 117 VAL A C 1
ATOM 909 O O . VAL A 1 117 ? 12.155 -0.963 4.319 1.00 83.19 117 VAL A O 1
ATOM 912 N N . GLY A 1 118 ? 12.047 -0.186 6.421 1.00 72.56 118 GLY A N 1
ATOM 913 C CA . GLY A 1 118 ? 13.482 0.099 6.553 1.00 72.56 118 GLY A CA 1
ATOM 914 C C . GLY A 1 118 ? 14.363 -1.141 6.372 1.00 72.56 118 GLY A C 1
ATOM 915 O O . GLY A 1 118 ? 15.435 -1.061 5.769 1.00 72.56 118 GLY A O 1
ATOM 916 N N . ASP A 1 119 ? 13.881 -2.310 6.795 1.00 66.12 119 ASP A N 1
ATOM 917 C CA . ASP A 1 119 ? 14.547 -3.588 6.517 1.00 66.12 119 ASP A CA 1
ATOM 918 C C . ASP A 1 119 ? 14.490 -3.962 5.020 1.00 66.12 119 ASP A C 1
ATOM 920 O O . ASP A 1 119 ? 15.436 -4.538 4.475 1.00 66.12 119 ASP A O 1
ATOM 924 N N . ASN A 1 120 ? 13.412 -3.584 4.326 1.00 65.00 120 ASN A N 1
ATOM 925 C CA . ASN A 1 120 ? 13.176 -3.898 2.914 1.00 65.00 120 ASN A CA 1
ATOM 926 C C . ASN A 1 120 ? 13.759 -2.869 1.922 1.00 65.00 120 ASN A C 1
ATOM 928 O O . ASN A 1 120 ? 13.996 -3.212 0.763 1.00 65.00 120 ASN A O 1
ATOM 932 N N . GLU A 1 121 ? 14.038 -1.632 2.343 1.00 65.31 121 GLU A N 1
ATOM 933 C CA . GLU A 1 121 ? 14.656 -0.589 1.506 1.00 65.31 121 GLU A CA 1
ATOM 934 C C . GLU A 1 121 ? 15.988 -1.075 0.908 1.00 65.31 121 GLU A C 1
ATOM 936 O O . GLU A 1 121 ? 16.246 -0.934 -0.290 1.00 65.31 121 GLU A O 1
ATOM 941 N N . LYS A 1 122 ? 16.801 -1.753 1.728 1.00 61.75 122 LYS A N 1
ATOM 942 C CA . LYS A 1 122 ? 18.074 -2.354 1.302 1.00 61.75 122 LYS A CA 1
ATOM 943 C C . LYS A 1 122 ? 17.885 -3.471 0.270 1.00 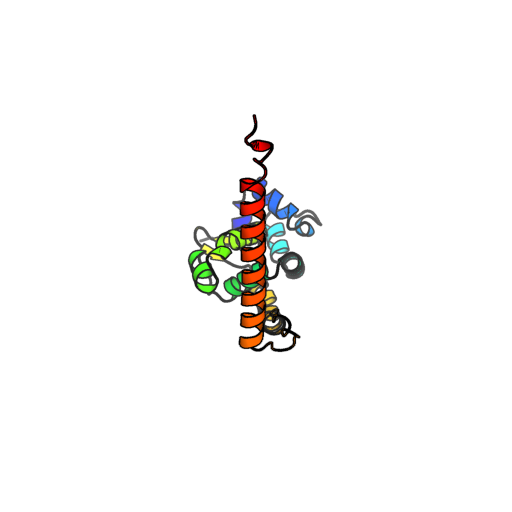61.75 122 LYS A C 1
ATOM 945 O O . LYS A 1 122 ? 18.708 -3.618 -0.636 1.00 61.75 122 LYS A O 1
ATOM 950 N N . LEU A 1 123 ? 16.804 -4.244 0.382 1.00 57.50 123 LEU A N 1
ATOM 951 C CA . LEU A 1 123 ? 16.485 -5.315 -0.566 1.00 57.50 123 LEU A CA 1
ATOM 952 C C . LEU A 1 123 ? 16.098 -4.737 -1.932 1.00 57.50 123 LEU A C 1
ATOM 954 O O . LEU A 1 123 ? 16.538 -5.248 -2.959 1.00 57.50 123 LEU A O 1
ATOM 958 N N . MET A 1 124 ? 15.358 -3.628 -1.967 1.00 58.94 124 MET A N 1
ATOM 959 C CA . MET A 1 124 ? 14.929 -3.016 -3.225 1.00 58.94 124 MET A CA 1
ATOM 960 C C . MET A 1 124 ? 16.079 -2.366 -4.004 1.00 58.94 124 MET A C 1
ATOM 962 O O . MET A 1 124 ? 16.118 -2.488 -5.226 1.00 58.94 124 MET A O 1
ATOM 966 N N . ALA A 1 125 ? 17.048 -1.742 -3.324 1.00 60.78 125 ALA A N 1
ATOM 967 C CA . ALA A 1 125 ? 18.264 -1.248 -3.981 1.00 60.78 125 ALA A CA 1
ATOM 968 C C . ALA A 1 125 ? 19.024 -2.371 -4.717 1.00 60.78 125 ALA A C 1
ATOM 970 O O . ALA A 1 125 ? 19.667 -2.128 -5.734 1.00 60.78 125 ALA A O 1
ATOM 971 N N . THR A 1 126 ? 18.903 -3.608 -4.228 1.00 57.19 126 THR A N 1
ATOM 972 C CA . THR A 1 126 ? 19.531 -4.799 -4.817 1.00 57.19 126 THR A CA 1
ATOM 973 C C . THR A 1 126 ? 18.689 -5.417 -5.943 1.00 57.19 126 THR A C 1
ATOM 975 O O . THR A 1 126 ? 19.236 -6.007 -6.868 1.00 57.19 126 THR A O 1
ATOM 978 N N . LEU A 1 127 ? 17.361 -5.279 -5.875 1.00 58.41 127 LEU A N 1
ATOM 979 C CA . LEU A 1 127 ? 16.387 -5.904 -6.783 1.00 58.41 127 LEU A CA 1
ATOM 980 C C . LEU A 1 127 ? 15.843 -4.956 -7.860 1.00 58.41 127 LEU A C 1
ATOM 982 O O . LEU A 1 127 ? 14.931 -5.341 -8.594 1.00 58.41 127 LEU A O 1
ATOM 986 N N . ALA A 1 128 ? 16.353 -3.722 -7.945 1.00 62.62 128 ALA A N 1
ATOM 987 C CA . ALA A 1 128 ? 15.939 -2.772 -8.968 1.00 62.62 128 ALA A CA 1
ATOM 988 C C . ALA A 1 128 ? 16.038 -3.452 -10.348 1.00 62.62 128 ALA A C 1
ATOM 990 O O . ALA A 1 128 ? 17.124 -3.917 -10.705 1.00 62.62 128 ALA A O 1
ATOM 991 N N . PRO A 1 129 ? 14.928 -3.566 -11.104 1.00 63.16 129 PRO A N 1
ATOM 992 C CA . PRO A 1 129 ? 14.925 -4.275 -12.370 1.00 63.16 129 PRO A CA 1
ATOM 993 C C . PRO A 1 129 ? 15.848 -3.534 -13.328 1.00 63.16 129 PRO A C 1
ATOM 995 O O . PRO A 1 129 ? 15.496 -2.494 -13.885 1.00 63.16 129 PRO A O 1
ATOM 998 N N . HIS A 1 130 ? 17.059 -4.054 -13.499 1.00 62.59 130 HIS A N 1
ATOM 999 C CA . HIS A 1 130 ? 17.918 -3.598 -14.567 1.00 62.59 130 HIS A CA 1
ATOM 1000 C C . HIS A 1 130 ? 17.329 -4.166 -15.863 1.00 62.59 130 HIS A C 1
ATOM 1002 O O . HIS A 1 130 ? 17.041 -5.369 -15.926 1.00 62.59 130 HIS A O 1
ATOM 1008 N N . PRO A 1 131 ? 17.111 -3.347 -16.906 1.00 70.88 131 PRO A N 1
ATOM 1009 C CA . PRO A 1 131 ? 16.783 -3.899 -18.210 1.00 70.88 131 PRO A CA 1
ATOM 1010 C C . PRO A 1 131 ? 17.845 -4.959 -18.552 1.00 70.88 131 PRO A C 1
ATOM 1012 O O . PRO A 1 131 ? 19.033 -4.735 -18.277 1.00 70.88 131 PRO A O 1
ATOM 1015 N N . PRO A 1 132 ? 17.454 -6.146 -19.055 1.00 78.50 132 PRO A N 1
ATOM 1016 C CA . PRO A 1 132 ? 18.437 -7.135 -19.465 1.00 78.50 132 PRO A CA 1
ATOM 1017 C C . PRO A 1 132 ? 19.381 -6.468 -20.461 1.00 78.50 132 PRO A C 1
ATOM 1019 O O . PRO A 1 132 ? 18.942 -5.682 -21.305 1.00 78.50 132 PRO A O 1
ATOM 1022 N N . ALA A 1 133 ? 20.681 -6.747 -20.338 1.00 78.75 133 ALA A N 1
ATOM 1023 C CA . ALA A 1 133 ? 21.643 -6.252 -21.309 1.00 78.75 133 ALA A CA 1
ATOM 1024 C C . ALA A 1 133 ? 21.136 -6.629 -22.705 1.00 78.75 133 ALA A C 1
ATOM 1026 O O . ALA A 1 133 ? 20.783 -7.789 -22.929 1.00 78.75 133 ALA A O 1
ATOM 1027 N N . LEU A 1 134 ? 21.047 -5.649 -23.607 1.00 78.44 134 LEU A N 1
ATOM 1028 C CA . LEU A 1 134 ? 20.625 -5.888 -24.982 1.00 78.44 134 LEU A CA 1
ATOM 1029 C C . LEU A 1 134 ? 21.621 -6.867 -25.610 1.00 78.44 134 LEU A C 1
ATOM 1031 O O . LEU A 1 134 ? 22.728 -6.492 -25.989 1.00 78.44 134 LEU A O 1
ATOM 1035 N N . GLN A 1 135 ? 21.245 -8.142 -25.656 1.00 79.81 135 GLN A N 1
ATOM 1036 C CA . GLN A 1 135 ? 22.024 -9.182 -26.306 1.00 79.81 135 GLN A CA 1
ATOM 1037 C C . GLN A 1 135 ? 21.695 -9.123 -27.790 1.00 79.81 135 GLN A C 1
ATOM 1039 O O . GLN A 1 135 ? 20.640 -9.565 -28.237 1.00 79.81 135 GLN A O 1
ATOM 1044 N N . GLY A 1 136 ? 22.597 -8.524 -28.550 1.00 81.88 136 GLY A N 1
ATOM 1045 C CA . GLY A 1 136 ? 22.488 -8.422 -29.990 1.00 81.88 136 GLY A CA 1
ATOM 1046 C C . GLY A 1 136 ? 23.829 -8.041 -30.584 1.00 81.88 136 GLY A C 1
ATOM 1047 O O . GLY A 1 136 ? 24.706 -7.508 -29.901 1.00 81.88 136 GLY A O 1
ATOM 1048 N N . ASN A 1 137 ? 23.994 -8.314 -31.871 1.00 82.06 137 ASN A N 1
ATOM 1049 C CA . ASN A 1 137 ? 25.134 -7.780 -32.594 1.00 82.06 137 ASN A CA 1
ATOM 1050 C C . ASN A 1 137 ? 24.949 -6.269 -32.735 1.00 82.06 137 ASN A C 1
ATOM 1052 O O . ASN A 1 137 ? 23.898 -5.810 -33.184 1.00 82.06 137 ASN A O 1
ATOM 1056 N N . ALA A 1 138 ? 25.976 -5.501 -32.375 1.00 79.50 138 ALA A N 1
ATOM 1057 C CA . ALA A 1 138 ? 26.014 -4.083 -32.690 1.00 79.50 138 ALA A CA 1
ATOM 1058 C C . ALA A 1 138 ? 26.054 -3.931 -34.218 1.00 79.50 138 ALA A C 1
ATOM 1060 O O . ALA A 1 138 ? 27.064 -4.231 -34.857 1.00 79.50 138 ALA A O 1
ATOM 1061 N N . VAL A 1 139 ? 24.936 -3.513 -34.808 1.00 85.12 139 VAL A N 1
ATOM 1062 C CA . VAL A 1 139 ? 24.856 -3.213 -36.240 1.00 85.12 139 VAL A CA 1
ATOM 1063 C C . VAL A 1 139 ? 25.438 -1.820 -36.455 1.00 85.12 139 VAL A C 1
ATOM 1065 O O . VAL A 1 139 ? 25.109 -0.884 -35.725 1.00 85.12 139 VAL A O 1
ATOM 1068 N N . LYS A 1 140 ? 26.333 -1.667 -37.437 1.00 88.25 140 LYS A N 1
ATOM 1069 C CA . LYS A 1 140 ? 26.872 -0.349 -37.785 1.00 88.25 140 LYS A CA 1
ATOM 1070 C C . LYS A 1 140 ? 25.746 0.512 -38.340 1.00 88.25 140 LYS A C 1
ATOM 1072 O O . LYS A 1 140 ? 24.977 0.045 -39.177 1.00 88.25 140 LYS A O 1
ATOM 1077 N N . GLN A 1 141 ? 25.712 1.785 -37.954 1.00 87.75 141 GLN A N 1
ATOM 1078 C CA . GLN A 1 141 ? 24.709 2.725 -38.459 1.00 87.75 141 GLN A CA 1
ATOM 1079 C C . GLN A 1 141 ? 24.671 2.758 -39.997 1.00 87.75 141 GLN A C 1
ATOM 1081 O O . GLN A 1 141 ? 23.597 2.780 -40.576 1.00 87.75 141 GLN A O 1
ATOM 1086 N N . SER A 1 142 ? 25.821 2.611 -40.664 1.00 88.38 142 SER A N 1
ATOM 1087 C CA . SER A 1 142 ? 25.904 2.536 -42.130 1.00 88.38 142 SER A CA 1
ATOM 1088 C C . SER A 1 142 ? 25.101 1.387 -42.749 1.00 88.38 142 SER A C 1
ATOM 1090 O O . SER A 1 142 ? 24.562 1.534 -43.844 1.00 88.38 142 SER A O 1
ATOM 1092 N N . ASP A 1 143 ? 25.035 0.238 -42.074 1.00 87.69 143 ASP A N 1
ATOM 1093 C CA . ASP A 1 143 ? 24.302 -0.932 -42.562 1.00 87.69 143 ASP A CA 1
ATOM 1094 C C . ASP A 1 143 ? 22.796 -0.761 -42.316 1.00 87.69 143 ASP A C 1
ATOM 1096 O O . ASP A 1 143 ? 21.988 -1.130 -43.170 1.00 87.69 143 ASP A O 1
ATOM 1100 N N . VAL A 1 144 ? 22.426 -0.120 -41.197 1.00 87.88 144 VAL A N 1
ATOM 1101 C CA . VAL A 1 144 ? 21.045 0.298 -40.898 1.00 87.88 144 VAL A CA 1
ATOM 1102 C C . VAL A 1 144 ? 20.556 1.298 -41.943 1.00 87.88 144 VAL A C 1
ATOM 1104 O O . VAL A 1 144 ? 19.490 1.106 -42.522 1.00 87.88 144 VAL A O 1
ATOM 1107 N N . ASP A 1 145 ? 21.358 2.319 -42.238 1.00 91.06 145 ASP A N 1
ATOM 1108 C CA . ASP A 1 145 ? 21.018 3.363 -43.202 1.00 91.06 145 ASP A CA 1
ATOM 1109 C C . ASP A 1 145 ? 20.871 2.778 -44.613 1.00 91.06 145 ASP A C 1
ATOM 1111 O O . ASP A 1 145 ? 19.930 3.106 -45.333 1.00 91.06 145 ASP A O 1
ATOM 1115 N N . ARG A 1 146 ? 21.750 1.846 -45.008 1.00 89.25 146 ARG A N 1
ATOM 1116 C CA . ARG A 1 146 ? 21.659 1.168 -46.309 1.00 89.25 146 ARG A CA 1
ATOM 1117 C C . ARG A 1 146 ? 20.399 0.311 -46.428 1.00 89.25 146 ARG A C 1
ATOM 1119 O O . ARG A 1 146 ? 19.747 0.345 -47.471 1.00 89.25 146 ARG A O 1
ATOM 1126 N N . ALA A 1 147 ? 20.054 -0.438 -45.380 1.00 90.88 147 ALA A N 1
ATOM 1127 C CA . ALA A 1 147 ? 18.823 -1.223 -45.340 1.00 90.88 147 ALA A CA 1
ATOM 1128 C C . ALA A 1 147 ? 17.578 -0.319 -45.378 1.00 90.88 147 ALA A C 1
ATOM 1130 O O . ALA A 1 147 ? 16.635 -0.602 -46.118 1.00 90.88 147 ALA A O 1
ATOM 1131 N N . ALA A 1 148 ? 17.606 0.805 -44.656 1.00 89.31 148 ALA A N 1
ATOM 1132 C CA . ALA A 1 148 ? 16.538 1.797 -44.668 1.00 89.31 148 ALA A CA 1
ATOM 1133 C C . ALA A 1 148 ? 16.354 2.409 -46.067 1.00 89.31 148 ALA A C 1
ATOM 1135 O O . ALA A 1 148 ? 15.243 2.394 -46.591 1.00 89.31 148 ALA A O 1
ATOM 1136 N N . ILE A 1 149 ? 17.431 2.857 -46.724 1.00 93.06 149 ILE A N 1
ATOM 1137 C CA . ILE A 1 149 ? 17.382 3.411 -48.089 1.00 93.06 149 ILE A CA 1
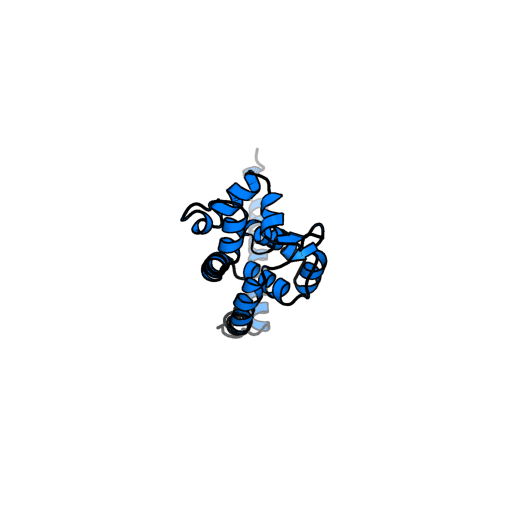ATOM 1138 C C . ILE A 1 149 ? 16.828 2.389 -49.087 1.00 93.06 149 ILE A C 1
ATOM 1140 O O . ILE A 1 149 ? 16.008 2.753 -49.930 1.00 93.06 149 ILE A O 1
ATOM 1144 N N . ALA A 1 150 ? 17.243 1.121 -48.991 1.00 91.88 150 ALA A N 1
ATOM 1145 C CA . ALA A 1 150 ? 16.720 0.060 -49.850 1.00 91.88 150 ALA A CA 1
ATOM 1146 C C . ALA A 1 150 ? 15.206 -0.108 -49.657 1.00 91.88 150 ALA A C 1
ATOM 1148 O O . ALA A 1 150 ? 14.459 -0.054 -50.629 1.00 91.88 150 ALA A O 1
ATOM 1149 N N . SER A 1 151 ? 14.746 -0.192 -48.404 1.00 92.44 151 SER A N 1
ATOM 1150 C CA . SER A 1 151 ? 13.316 -0.317 -48.100 1.00 92.44 151 SER A CA 1
ATOM 1151 C C . SER A 1 151 ? 12.487 0.890 -48.561 1.00 92.44 151 SER A C 1
ATOM 1153 O O . SER A 1 151 ? 11.392 0.714 -49.090 1.00 92.44 151 SER A O 1
ATOM 1155 N N . ILE A 1 152 ? 13.021 2.111 -48.424 1.00 93.62 152 ILE A N 1
ATOM 1156 C CA . ILE A 1 152 ? 12.382 3.340 -48.915 1.00 93.62 152 ILE A CA 1
ATOM 1157 C C . ILE A 1 152 ? 12.299 3.322 -50.443 1.00 93.62 152 ILE A C 1
ATOM 1159 O O . ILE A 1 152 ? 11.249 3.631 -50.997 1.00 93.62 152 ILE A O 1
ATOM 1163 N N . SER A 1 153 ? 13.385 2.948 -51.123 1.00 95.75 153 SER A N 1
ATOM 1164 C CA . SER A 1 153 ? 13.431 2.907 -52.590 1.00 95.75 153 SER A CA 1
ATOM 1165 C C . SER A 1 153 ? 12.460 1.872 -53.148 1.00 95.75 153 SER A C 1
ATOM 1167 O O . SER A 1 153 ? 11.758 2.154 -54.116 1.00 95.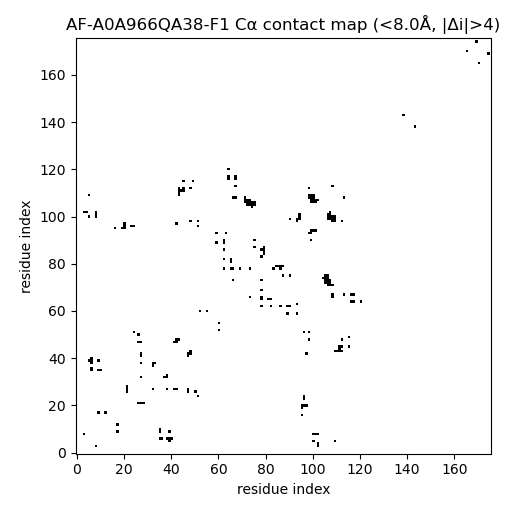75 153 SER A O 1
ATOM 1169 N N . ASP A 1 154 ? 12.370 0.703 -52.508 1.00 96.50 154 ASP A N 1
ATOM 1170 C CA . ASP A 1 154 ? 11.368 -0.296 -52.856 1.00 96.50 154 ASP A CA 1
ATOM 1171 C C . ASP A 1 154 ? 9.961 0.267 -52.670 1.00 96.50 154 ASP A C 1
ATOM 1173 O O . ASP A 1 154 ? 9.183 0.238 -53.617 1.00 96.50 154 ASP A O 1
ATOM 1177 N N . LEU A 1 155 ? 9.630 0.839 -51.506 1.00 95.88 155 LEU A N 1
ATOM 1178 C CA . LEU A 1 155 ? 8.304 1.428 -51.274 1.00 95.88 155 LEU A CA 1
ATOM 1179 C C . LEU A 1 155 ? 7.939 2.504 -52.300 1.00 95.88 155 LEU A C 1
ATOM 1181 O O . LEU A 1 155 ? 6.812 2.508 -52.788 1.00 95.88 155 LEU A O 1
ATOM 1185 N N . LEU A 1 156 ? 8.872 3.394 -52.642 1.00 96.69 156 LEU A N 1
ATOM 1186 C CA . LEU A 1 156 ? 8.643 4.418 -53.663 1.00 96.69 156 LEU A CA 1
ATOM 1187 C C . LEU A 1 156 ? 8.360 3.789 -55.029 1.00 96.69 156 LEU A C 1
ATOM 1189 O O . LEU A 1 156 ? 7.409 4.196 -55.690 1.00 96.69 156 LEU A O 1
ATOM 1193 N N . ARG A 1 157 ? 9.104 2.744 -55.405 1.00 96.62 157 ARG A N 1
ATOM 1194 C CA . ARG A 1 157 ? 8.841 1.984 -56.632 1.00 96.62 157 ARG A CA 1
ATOM 1195 C C . ARG A 1 157 ? 7.452 1.339 -56.620 1.00 96.62 157 ARG A C 1
ATOM 1197 O O . ARG A 1 157 ? 6.735 1.455 -57.606 1.00 96.62 157 ARG A O 1
ATOM 1204 N N . TRP A 1 158 ? 7.041 0.712 -55.515 1.00 95.69 158 TRP A N 1
ATOM 1205 C CA . TRP A 1 158 ? 5.691 0.142 -55.386 1.00 95.69 158 TRP A CA 1
ATOM 1206 C C . TRP A 1 158 ? 4.597 1.213 -55.507 1.00 95.69 158 TRP A C 1
ATOM 1208 O O . TRP A 1 158 ? 3.552 0.954 -56.100 1.00 95.69 158 TRP A O 1
ATOM 1218 N N . ILE A 1 159 ? 4.826 2.416 -54.970 1.00 95.50 159 ILE A N 1
ATOM 1219 C CA . ILE A 1 159 ? 3.893 3.543 -55.105 1.00 95.50 159 ILE A CA 1
ATOM 1220 C C . ILE A 1 159 ? 3.811 4.002 -56.565 1.00 95.50 159 ILE A C 1
ATOM 1222 O O . ILE A 1 159 ? 2.710 4.224 -57.061 1.00 95.50 159 ILE A O 1
ATOM 1226 N N . GLU A 1 160 ? 4.938 4.118 -57.268 1.00 93.94 160 GLU A N 1
ATOM 1227 C CA . GLU A 1 160 ? 4.953 4.478 -58.692 1.00 93.94 160 GLU A CA 1
ATOM 1228 C C . GLU A 1 160 ? 4.251 3.426 -59.561 1.00 93.94 160 GLU A C 1
ATOM 1230 O O . GLU A 1 160 ? 3.427 3.780 -60.402 1.00 93.94 160 GLU A O 1
ATOM 1235 N N . GLU A 1 161 ? 4.515 2.137 -59.330 1.00 94.12 161 GLU A N 1
ATOM 1236 C CA . GLU A 1 161 ? 3.835 1.034 -60.022 1.00 94.12 161 GLU A CA 1
ATOM 1237 C C . GLU A 1 161 ? 2.319 1.071 -59.775 1.00 94.12 161 GLU A C 1
ATOM 1239 O O . GLU A 1 161 ? 1.537 0.940 -60.718 1.00 94.12 161 GLU A O 1
ATOM 1244 N N . LEU A 1 162 ? 1.892 1.323 -58.533 1.00 91.25 162 LEU A N 1
ATOM 1245 C CA . LEU A 1 162 ? 0.478 1.450 -58.181 1.00 91.25 162 LEU A CA 1
ATOM 1246 C C . LEU A 1 162 ? -0.185 2.651 -58.872 1.00 91.25 162 LEU A C 1
ATOM 1248 O O . LEU A 1 162 ? -1.292 2.525 -59.394 1.00 91.25 162 LEU A O 1
ATOM 1252 N N . LEU A 1 163 ? 0.481 3.809 -58.888 1.00 90.44 163 LEU A N 1
ATOM 1253 C CA . LEU A 1 163 ? -0.028 5.015 -59.544 1.00 90.44 163 LEU A CA 1
ATOM 1254 C C . LEU A 1 163 ? -0.134 4.834 -61.062 1.00 90.44 163 LEU A C 1
ATOM 1256 O O . LEU A 1 163 ? -1.133 5.247 -61.648 1.00 90.44 163 LEU A O 1
ATOM 1260 N N . ASN A 1 164 ? 0.852 4.188 -61.691 1.00 89.81 164 ASN A N 1
ATOM 1261 C CA . ASN A 1 164 ? 0.808 3.864 -63.117 1.00 89.81 164 ASN A CA 1
ATOM 1262 C C . ASN A 1 164 ? -0.332 2.891 -63.431 1.00 89.81 164 ASN A C 1
ATOM 1264 O O . ASN A 1 164 ? -1.098 3.132 -64.361 1.00 89.81 164 ASN A O 1
ATOM 1268 N N . PHE A 1 165 ? -0.509 1.851 -62.612 1.00 87.69 165 PHE A N 1
ATOM 1269 C CA . PHE A 1 165 ? -1.618 0.913 -62.760 1.00 87.69 165 PHE A CA 1
ATOM 1270 C C . PHE A 1 165 ? -2.979 1.622 -62.691 1.00 87.69 165 PHE A C 1
ATOM 1272 O O . PHE A 1 165 ? -3.818 1.421 -63.560 1.00 87.69 165 PHE A O 1
ATOM 1279 N N . TRP A 1 166 ? -3.183 2.522 -61.722 1.00 83.81 166 TRP A N 1
ATOM 1280 C CA . TRP A 1 166 ? -4.419 3.312 -61.617 1.00 83.81 166 TRP A CA 1
ATOM 1281 C C . TRP A 1 166 ? -4.602 4.354 -62.727 1.00 83.81 166 TRP A C 1
ATOM 1283 O O . TRP A 1 166 ? -5.719 4.825 -62.951 1.00 83.81 166 TRP A O 1
ATOM 1293 N N . SER A 1 167 ? -3.520 4.745 -63.400 1.00 83.25 167 SER A N 1
ATOM 1294 C CA . SER A 1 167 ? -3.568 5.631 -64.563 1.00 83.25 167 SER A CA 1
ATOM 1295 C C . SER A 1 167 ? -4.014 4.888 -65.827 1.00 83.25 167 SER A C 1
ATOM 1297 O O . SER A 1 167 ? -4.713 5.470 -66.655 1.00 83.25 167 SER A O 1
ATOM 1299 N N . GLU A 1 168 ? -3.605 3.630 -66.000 1.00 84.44 168 GLU A N 1
ATOM 1300 C CA . GLU A 1 168 ? -3.963 2.800 -67.161 1.00 84.44 168 GLU A CA 1
ATOM 1301 C C . GLU A 1 168 ? -5.326 2.114 -66.987 1.00 84.44 168 GLU A C 1
ATOM 1303 O O . GLU A 1 168 ? -6.142 2.096 -67.911 1.00 84.44 168 GLU A O 1
ATOM 1308 N N . GLU A 1 169 ? -5.609 1.612 -65.786 1.00 72.88 169 GLU A N 1
ATOM 1309 C CA . GLU A 1 169 ? -6.889 1.030 -65.400 1.00 72.88 169 GLU A CA 1
ATOM 1310 C C . GLU A 1 169 ? -7.544 1.929 -64.349 1.00 72.88 169 GLU A C 1
ATOM 1312 O O . GLU A 1 169 ? -7.108 1.996 -63.199 1.00 72.88 169 GLU A O 1
ATOM 1317 N N . THR A 1 170 ? -8.615 2.640 -64.728 1.00 68.88 170 THR A N 1
ATOM 1318 C CA . THR A 1 170 ? -9.354 3.461 -63.756 1.00 68.88 170 THR A CA 1
ATOM 1319 C C . THR A 1 170 ? -9.820 2.573 -62.597 1.00 68.88 170 THR A C 1
ATOM 1321 O O . THR A 1 170 ? -10.464 1.549 -62.840 1.00 68.88 170 THR A O 1
ATOM 1324 N N . PRO A 1 171 ? -9.518 2.920 -61.334 1.00 62.91 171 PRO A N 1
ATOM 1325 C CA . PRO A 1 171 ? -9.864 2.063 -60.213 1.00 62.91 171 PRO A CA 1
ATOM 1326 C C . PRO A 1 171 ? -11.378 1.873 -60.142 1.00 62.91 171 PRO A C 1
ATOM 1328 O O . PRO A 1 171 ? -12.131 2.845 -60.197 1.00 62.91 171 PRO A O 1
ATOM 1331 N N . ILE A 1 172 ? -11.821 0.629 -59.945 1.00 64.44 172 ILE A N 1
ATOM 1332 C CA . ILE A 1 172 ? -13.244 0.243 -59.874 1.00 64.44 172 ILE A CA 1
ATOM 1333 C C . ILE A 1 172 ? -14.009 1.091 -58.833 1.00 64.44 172 ILE A C 1
ATOM 1335 O O . ILE A 1 172 ? -15.194 1.360 -58.990 1.00 64.44 172 ILE A O 1
ATOM 1339 N N . ALA A 1 173 ? -13.316 1.581 -57.798 1.00 64.75 173 ALA A N 1
ATOM 1340 C CA . ALA A 1 173 ? -13.865 2.457 -56.762 1.00 64.75 173 ALA A CA 1
ATOM 1341 C C . ALA A 1 173 ? -14.239 3.883 -57.232 1.00 64.75 173 ALA A C 1
ATOM 1343 O O . ALA A 1 173 ? -14.974 4.562 -56.524 1.00 64.75 173 ALA A O 1
ATOM 1344 N N . ILE A 1 174 ? -13.735 4.348 -58.382 1.00 58.97 174 ILE A N 1
ATOM 1345 C CA . ILE A 1 174 ? -14.031 5.671 -58.976 1.00 58.97 174 ILE A CA 1
ATOM 1346 C C . ILE A 1 174 ? -14.931 5.528 -60.222 1.00 58.97 174 ILE A C 1
ATOM 1348 O O . ILE A 1 174 ? -15.349 6.518 -60.812 1.00 58.97 174 ILE A O 1
ATOM 1352 N N . GLN A 1 175 ? -15.239 4.294 -60.636 1.00 60.94 175 GLN A N 1
ATOM 1353 C CA . GLN A 1 175 ? -16.098 3.988 -61.787 1.00 60.94 175 GLN A CA 1
ATOM 1354 C C . GLN A 1 175 ? -17.606 3.954 -61.438 1.00 60.94 175 GLN A C 1
ATOM 1356 O O . GLN A 1 175 ? -18.404 3.530 -62.274 1.00 60.94 175 GLN A O 1
ATOM 1361 N N . SER A 1 176 ? -18.001 4.373 -60.225 1.00 53.03 176 SER A N 1
ATOM 1362 C CA . SER A 1 176 ? -19.398 4.438 -59.752 1.00 53.03 176 SER A CA 1
ATOM 1363 C C . SER A 1 176 ? -20.035 5.810 -59.930 1.00 53.03 176 SER A C 1
ATOM 1365 O O . SER A 1 176 ? -19.415 6.781 -59.437 1.00 53.03 176 SER A O 1
#

Mean predicted aligned error: 12.54 Å

Secondary structure (DSSP, 8-state):
-----HHHHHHHS-HHHHHHHHHH-GGGGSSPPSSHHHHHHHHTSHHHHHHHHHTS-HHHHHHHHHHHHSPSSB-HHHHHHHS-TTHHHHHHHHHHTTSSEEETTEEE--HHHHHHHHHHHHHHHHH--PPPP--S----HHHHHHHHHHHHHHHHHHHHHHHHHHHHS--GGG--

Foldseek 3Di:
DDDDALLVQQVVDDPVLVVLLCVLQVVLVVPHAPGSVSSRVQLLDPVSLVVSLVPDDPVLLVLLLLCLPDDPFAAPVSSCVSPNPVCVVSVVVCCSNSQWGDPDRTIDGRPSNSVVSVVCVVVCVVVPDDPPDPPDPDDPVVVVVVVVVVVVVVVVVVVVVVVVVCVVPVPPVVVD

Radius of gyration: 28.43 Å; Cα contacts (8 Å, |Δi|>4): 129; chains: 1; bounding box: 46×31×89 Å

Nearest PDB structures (foldseek):
  6mfv-assembly4_D  TM=6.350E-01  e=8.356E-02  Pyrococcus horikoshii OT3
  8ebw-assembly1_D  TM=3.758E-01  e=3.767E-02  Homo sapiens
  3ech-assembly1_A  TM=3.670E-01  e=2.540E+00  Pseudomonas aeruginosa
  6tru-assembly2_A  TM=3.193E-01  e=5.635E+00  Thermochaetoides thermophila DSM 1495
  5hlt-assembly2_B  TM=1.894E-01  e=8.884E+00  Bacillus pumilus